Protein AF-A0A920ASH7-F1 (afdb_monomer_lite)

Sequence (150 aa):
MQDNLKSSSYQQLEQKSKYTNMFLRWFLYFVLILFASYFIFPLYVMVVTSLKTMEEIRQGTLLSWPSGLNFESWAVAWGGRGYGAGDTFLRPYFWNSIKMVVPAVFFSTFIGAMTGYVLTKWRFKGDQLGFLVFIIWMFYTFSSNITSNG

Foldseek 3Di:
DVVVVVVVVVVVVVVVCVVVVVVVVVVVVVVVVVVVCVVCVVVVLVVQVQQADPVVVVVPPSPDRHPDGDCVSVVCCCPPDPDDDDRNNVPVVVVVVCVVVVVVVVVCCVVVVVVVCCLPPPDDPCSVVVVVVVVVVVVVVVVVVVVVVD

pLDDT: mean 76.74, std 13.78, range [48.72, 97.0]

Secondary structure (DSSP, 8-state):
-HHHHHHHHHHHHHHHHHHHHHHHHHHHHHHHHHHHHHHHHHHHHHHHHHHS-HHHHHTT-TTSPPSS---HHHHHHHH--TTTS----HHHHHHHHHHHHHHHHHHHHHHHHHHHHHHHH---TTHHHHHHHHHHHHHHHHHHHHHTT-

Structure (mmCIF, N/CA/C/O backbone):
data_AF-A0A920ASH7-F1
#
_entry.id   AF-A0A920ASH7-F1
#
loop_
_atom_site.group_PDB
_atom_site.id
_atom_site.type_symbol
_atom_site.label_atom_id
_atom_site.label_alt_id
_atom_site.label_comp_id
_atom_site.label_asym_id
_atom_site.label_entity_id
_atom_site.label_seq_id
_atom_site.pdbx_PDB_ins_code
_atom_site.Cartn_x
_atom_site.Cartn_y
_atom_site.Cartn_z
_atom_site.occupancy
_atom_site.B_iso_or_equiv
_atom_site.auth_seq_id
_atom_site.auth_comp_id
_atom_site.auth_asym_id
_atom_site.auth_atom_id
_atom_site.pdbx_PDB_model_num
ATOM 1 N N . MET A 1 1 ? -56.146 25.204 -3.983 1.00 60.12 1 MET A N 1
ATOM 2 C CA . MET A 1 1 ? -55.080 26.094 -4.511 1.00 60.12 1 MET A CA 1
ATOM 3 C C . MET A 1 1 ? -53.725 25.894 -3.821 1.00 60.12 1 MET A C 1
ATOM 5 O O . MET A 1 1 ? -52.742 25.794 -4.539 1.00 60.12 1 MET A O 1
ATOM 9 N N . GLN A 1 2 ? -53.639 25.777 -2.485 1.00 66.50 2 GLN A N 1
ATOM 10 C CA . GLN A 1 2 ? -52.352 25.628 -1.770 1.00 66.50 2 GLN A CA 1
ATOM 11 C C . GLN A 1 2 ? -51.586 24.316 -2.050 1.00 66.50 2 GLN A C 1
ATOM 13 O O . GLN A 1 2 ? -50.358 24.338 -2.081 1.00 66.50 2 GLN A O 1
ATOM 18 N N . ASP A 1 3 ? -52.273 23.201 -2.325 1.00 74.38 3 ASP A N 1
ATOM 19 C CA . ASP A 1 3 ? -51.611 21.918 -2.632 1.00 74.38 3 ASP A CA 1
ATOM 20 C C . ASP A 1 3 ? -50.797 21.935 -3.930 1.00 74.38 3 ASP A C 1
ATOM 22 O O . ASP A 1 3 ? -49.734 21.325 -3.990 1.00 74.38 3 ASP A O 1
ATOM 26 N N . ASN A 1 4 ? -51.232 22.693 -4.942 1.00 70.31 4 ASN A N 1
ATOM 27 C CA . ASN A 1 4 ? -50.495 22.833 -6.203 1.00 70.31 4 ASN A CA 1
ATOM 28 C C . ASN A 1 4 ? -49.221 23.680 -6.057 1.00 70.31 4 ASN A C 1
ATOM 30 O O . ASN A 1 4 ? -48.254 23.489 -6.791 1.00 70.31 4 ASN A O 1
ATOM 34 N N . LEU A 1 5 ? -49.203 24.611 -5.097 1.00 78.94 5 LEU A N 1
ATOM 35 C CA . LEU A 1 5 ? -48.005 25.395 -4.792 1.00 78.94 5 LEU A CA 1
ATOM 36 C C . LEU A 1 5 ? -46.979 24.533 -4.062 1.00 78.94 5 LEU A C 1
ATOM 38 O O . LEU A 1 5 ? -45.807 24.527 -4.431 1.00 78.94 5 LEU A O 1
ATOM 42 N N . LYS A 1 6 ? -47.436 23.746 -3.080 1.00 77.06 6 LYS A N 1
ATOM 43 C CA . LYS A 1 6 ? -46.583 22.797 -2.364 1.00 77.06 6 LYS A CA 1
ATOM 44 C C . LYS A 1 6 ? -46.012 21.737 -3.304 1.00 77.06 6 LYS A C 1
ATOM 46 O O . LYS A 1 6 ? -44.800 21.542 -3.305 1.00 77.06 6 LYS A O 1
ATOM 51 N N . SER A 1 7 ? -46.841 21.104 -4.138 1.00 75.38 7 SER A N 1
ATOM 52 C CA . SER A 1 7 ? -46.378 20.086 -5.091 1.00 75.38 7 SER A CA 1
ATOM 53 C C . SER A 1 7 ? -45.341 20.642 -6.074 1.00 75.38 7 SER A C 1
ATOM 55 O O . SER A 1 7 ? -44.309 20.007 -6.283 1.00 75.38 7 SER A O 1
ATOM 57 N N . SER A 1 8 ? -45.539 21.860 -6.589 1.00 78.62 8 SER A N 1
ATOM 58 C CA . SER A 1 8 ? -44.565 22.540 -7.453 1.00 78.62 8 SER A CA 1
ATOM 59 C C . SER A 1 8 ? -43.243 22.840 -6.730 1.00 78.62 8 SER A C 1
ATOM 61 O O . SER A 1 8 ? -42.170 22.570 -7.270 1.00 78.62 8 SER A O 1
ATOM 63 N N . SER A 1 9 ? -43.287 23.309 -5.476 1.00 78.00 9 SER A N 1
ATOM 64 C CA . SER A 1 9 ? -42.077 23.524 -4.668 1.00 78.00 9 SER A CA 1
ATOM 65 C C . SER A 1 9 ? -41.315 22.223 -4.381 1.00 78.00 9 SER A C 1
ATOM 67 O O . SER A 1 9 ? -40.090 22.211 -4.489 1.00 78.00 9 SER A O 1
ATOM 69 N N . TYR A 1 10 ? -42.001 21.116 -4.069 1.00 77.94 10 TYR A N 1
ATOM 70 C CA . TYR A 1 10 ? -41.343 19.819 -3.849 1.00 77.94 10 TYR A CA 1
ATOM 71 C C . TYR A 1 10 ? -40.642 19.304 -5.115 1.00 77.94 10 TYR A C 1
ATOM 73 O O . TYR A 1 10 ? -39.495 18.865 -5.038 1.00 77.94 10 TYR A O 1
ATOM 81 N N . GLN A 1 11 ? -41.278 19.435 -6.283 1.00 78.62 11 GLN A N 1
ATOM 82 C CA . GLN A 1 11 ? -40.684 19.047 -7.569 1.00 78.62 11 GLN A CA 1
ATOM 83 C C . GLN A 1 11 ? -39.424 19.866 -7.898 1.00 78.62 11 GLN A C 1
ATOM 85 O O . GLN A 1 11 ? -38.435 19.323 -8.391 1.00 78.62 11 GLN A O 1
ATOM 90 N N . GLN A 1 12 ? -39.409 21.160 -7.563 1.00 75.06 12 GLN A N 1
ATOM 91 C CA . GLN A 1 12 ? -38.233 22.019 -7.752 1.00 75.06 12 GLN A CA 1
ATOM 92 C C . GLN A 1 12 ? -37.061 21.620 -6.840 1.00 75.06 12 GLN A C 1
ATOM 94 O O . GLN A 1 12 ? -35.907 21.619 -7.278 1.00 75.06 12 GLN A O 1
ATOM 99 N N . LEU A 1 13 ? -37.337 21.243 -5.587 1.00 78.69 13 LEU A N 1
ATOM 100 C CA . LEU A 1 13 ? -36.311 20.765 -4.654 1.00 78.69 13 LEU A CA 1
ATOM 101 C C . LEU A 1 13 ? -35.729 19.415 -5.098 1.00 78.69 13 LEU A C 1
ATOM 103 O O . LEU A 1 13 ? -34.513 19.216 -5.018 1.00 78.69 13 LEU A O 1
ATOM 107 N N . GLU A 1 14 ? -36.568 18.517 -5.618 1.00 76.56 14 GLU A N 1
ATOM 108 C CA . GLU A 1 14 ? -36.143 17.216 -6.139 1.00 76.56 14 GLU A CA 1
ATOM 109 C C . GLU A 1 14 ? -35.287 17.361 -7.407 1.00 76.56 14 GLU A C 1
ATOM 111 O O . GLU A 1 14 ? -34.212 16.761 -7.497 1.00 76.56 14 GLU A O 1
ATOM 116 N N . GLN A 1 15 ? -35.688 18.223 -8.350 1.00 75.62 15 GLN A N 1
ATOM 117 C CA . GLN A 1 15 ? 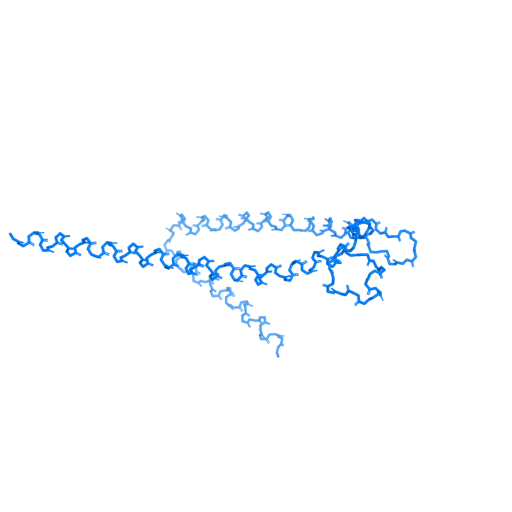-34.892 18.509 -9.547 1.00 75.62 15 GLN A CA 1
ATOM 118 C C . GLN A 1 15 ? -33.542 19.144 -9.194 1.00 75.62 15 GLN A C 1
ATOM 120 O O . GLN A 1 15 ? -32.504 18.656 -9.650 1.00 75.62 15 GLN A O 1
ATOM 125 N N . LYS A 1 16 ? -33.520 20.175 -8.335 1.00 69.56 16 LYS A N 1
ATOM 126 C CA . LYS A 1 16 ? -32.270 20.823 -7.901 1.00 69.56 16 LYS A CA 1
ATOM 127 C C . LYS A 1 16 ? -31.341 19.828 -7.197 1.00 69.56 16 LYS A C 1
ATOM 129 O O . LYS A 1 16 ? -30.157 19.779 -7.517 1.00 69.56 16 LYS A O 1
ATOM 134 N N . SER A 1 17 ? -31.881 18.985 -6.313 1.00 73.00 17 SER A N 1
ATOM 135 C CA . SER A 1 17 ? -31.137 17.899 -5.662 1.00 73.00 17 SER A CA 1
ATOM 136 C C . SER A 1 17 ? -30.554 16.925 -6.688 1.00 73.00 17 SER A C 1
ATOM 138 O O . SER A 1 17 ? -29.370 16.603 -6.626 1.00 73.00 17 SER A O 1
ATOM 140 N N . LYS A 1 18 ? -31.333 16.503 -7.691 1.00 72.81 18 LYS A N 1
ATOM 141 C CA . LYS A 1 18 ? -30.880 15.561 -8.724 1.00 72.81 18 LYS A CA 1
ATOM 142 C C . LYS A 1 18 ? -29.726 16.120 -9.565 1.00 72.81 18 LYS A C 1
ATOM 144 O O . LYS A 1 18 ? -28.734 15.415 -9.751 1.00 72.81 18 LYS A O 1
ATOM 149 N N . TYR A 1 19 ? -29.810 17.375 -10.016 1.00 70.44 19 TYR A N 1
ATOM 150 C CA . TYR A 1 19 ? -28.736 18.021 -10.786 1.00 70.44 19 TYR A CA 1
ATOM 151 C C . TYR A 1 19 ? -27.497 18.318 -9.937 1.00 70.44 19 TYR A C 1
ATOM 153 O O . TYR A 1 19 ? -26.382 18.042 -10.379 1.00 70.44 19 TYR A O 1
ATOM 161 N N . THR A 1 20 ? -27.670 18.805 -8.704 1.00 77.00 20 THR A N 1
ATOM 162 C CA . THR A 1 20 ? -26.563 18.999 -7.758 1.00 77.00 20 THR A CA 1
ATOM 163 C C . THR A 1 20 ? -25.868 17.667 -7.469 1.00 77.00 20 THR A C 1
ATOM 165 O O . THR A 1 20 ? -24.658 17.570 -7.629 1.00 77.00 20 THR A O 1
ATOM 168 N N . ASN A 1 21 ? -26.609 16.600 -7.166 1.00 79.12 21 ASN A N 1
ATOM 169 C CA . ASN A 1 21 ? -26.037 15.276 -6.910 1.00 79.12 21 ASN A CA 1
ATOM 170 C C . ASN A 1 21 ? -25.350 14.675 -8.141 1.00 79.12 21 ASN A C 1
ATOM 172 O O . ASN A 1 21 ? -24.329 14.005 -8.001 1.00 79.12 21 ASN A O 1
ATOM 176 N N . MET A 1 22 ? -25.876 14.911 -9.345 1.00 83.69 22 MET A N 1
ATOM 177 C CA . MET A 1 22 ? -25.226 14.475 -10.579 1.00 83.69 22 MET A CA 1
ATOM 178 C C . MET A 1 22 ? -23.906 15.224 -10.786 1.00 83.69 22 MET A C 1
ATOM 180 O O . MET A 1 22 ? -22.873 14.580 -10.947 1.00 83.69 22 MET A O 1
ATOM 184 N N . PHE A 1 23 ? -23.905 16.555 -10.693 1.00 88.06 23 PHE A N 1
ATOM 185 C CA . PHE A 1 23 ? -22.690 17.363 -10.822 1.00 88.06 23 PHE A CA 1
ATOM 186 C C . PHE A 1 23 ? -21.641 17.017 -9.756 1.00 88.06 23 PHE A C 1
ATOM 188 O O . PHE A 1 23 ? -20.475 16.825 -10.091 1.00 88.06 23 PHE A O 1
ATOM 195 N N . LEU A 1 24 ? -22.049 16.846 -8.492 1.00 89.19 24 LEU A N 1
ATOM 196 C CA . LEU A 1 24 ? -21.150 16.432 -7.412 1.00 89.19 24 LEU A CA 1
ATOM 197 C C . LEU A 1 24 ? -20.537 15.053 -7.674 1.00 89.19 24 LEU A C 1
ATOM 199 O O . LEU A 1 24 ? -19.355 14.868 -7.408 1.00 89.19 24 LEU A O 1
ATOM 203 N N . ARG A 1 25 ? -21.301 14.094 -8.213 1.00 90.38 25 ARG A N 1
ATOM 204 C CA . ARG A 1 25 ? -20.767 12.772 -8.582 1.00 90.38 25 ARG A CA 1
ATOM 205 C C . ARG A 1 25 ? -19.737 12.874 -9.701 1.00 90.38 25 ARG A C 1
ATOM 207 O O . ARG A 1 25 ? -18.672 12.282 -9.583 1.00 90.38 25 ARG A O 1
ATOM 214 N N . TRP A 1 26 ? -20.021 13.646 -10.749 1.00 93.94 26 TRP A N 1
ATOM 215 C CA . TRP A 1 26 ? -19.072 13.882 -11.842 1.00 93.94 26 TRP A CA 1
ATOM 216 C C . TRP A 1 26 ? -17.797 14.575 -11.359 1.00 93.94 26 TRP A C 1
ATOM 218 O O . TRP A 1 26 ? -16.700 14.132 -11.694 1.00 93.94 26 TRP A O 1
ATOM 228 N N . PHE A 1 27 ? -17.928 15.605 -10.522 1.00 94.25 27 PHE A N 1
ATOM 229 C CA . PHE A 1 27 ? -16.792 16.275 -9.896 1.00 94.25 27 PHE A CA 1
ATOM 230 C C . PHE A 1 27 ? -15.985 15.317 -9.008 1.00 94.25 27 PHE A C 1
ATOM 232 O O . PHE A 1 27 ? -14.763 15.267 -9.111 1.00 94.25 27 PHE A O 1
ATOM 239 N N . LEU A 1 28 ? -16.656 14.499 -8.193 1.00 93.12 28 LEU A N 1
ATOM 240 C CA . LEU A 1 28 ? -16.009 13.497 -7.347 1.00 93.12 28 LEU A CA 1
ATOM 241 C C . LEU A 1 28 ? -15.251 12.460 -8.180 1.00 93.12 28 LEU A C 1
ATOM 243 O O . LEU A 1 28 ? -14.111 12.148 -7.849 1.00 93.12 28 LEU A O 1
ATOM 247 N N . TYR A 1 29 ? -15.834 11.959 -9.272 1.00 94.19 29 TYR A N 1
ATOM 248 C CA . TYR A 1 29 ? -15.140 11.037 -10.173 1.00 94.19 29 TYR A CA 1
ATOM 249 C C . TYR A 1 29 ? -13.955 11.694 -10.872 1.00 94.19 29 TYR A C 1
ATOM 251 O O . TYR A 1 29 ? -12.904 11.071 -10.982 1.00 94.19 29 TYR A O 1
ATOM 259 N N . PHE A 1 30 ? -14.086 12.950 -11.294 1.00 95.81 30 PHE A N 1
ATOM 260 C CA . PHE A 1 30 ? -12.983 13.696 -11.891 1.00 95.81 30 PHE A CA 1
ATOM 261 C C . PHE A 1 30 ? -11.808 13.842 -10.916 1.00 95.81 30 PHE A C 1
ATOM 263 O O . PHE A 1 30 ? -10.677 13.496 -11.255 1.00 95.81 30 PHE A O 1
ATOM 270 N N . VAL A 1 31 ? -12.081 14.275 -9.681 1.00 95.62 31 VAL A N 1
ATOM 271 C CA . VAL A 1 31 ? -11.067 14.377 -8.622 1.00 95.62 31 VAL A CA 1
ATOM 272 C C . VAL A 1 31 ? -10.465 13.002 -8.322 1.00 95.62 31 VAL A C 1
ATOM 274 O O . VAL A 1 31 ? -9.246 12.871 -8.257 1.00 95.62 31 VAL A O 1
ATOM 277 N N . LEU A 1 32 ? -11.289 11.957 -8.210 1.00 94.62 32 LEU A N 1
ATOM 278 C CA . LEU A 1 32 ? -10.822 10.596 -7.953 1.00 94.62 32 LEU A CA 1
ATOM 279 C C . LEU A 1 32 ? -9.895 10.081 -9.064 1.00 94.62 32 LEU A C 1
ATOM 281 O O . LEU A 1 32 ? -8.861 9.499 -8.754 1.00 94.62 32 LEU A O 1
ATOM 285 N N . ILE A 1 33 ? -10.225 10.318 -10.336 1.00 95.00 33 ILE A N 1
ATOM 286 C CA . ILE A 1 33 ? -9.390 9.939 -11.488 1.00 95.00 33 ILE A CA 1
ATOM 287 C C . ILE A 1 33 ? -8.077 10.728 -11.492 1.00 95.00 33 ILE A C 1
ATOM 289 O O . ILE A 1 33 ? -7.020 10.161 -11.773 1.00 95.00 33 ILE A O 1
ATOM 293 N N . LEU A 1 34 ? -8.112 12.013 -11.138 1.00 95.69 34 LEU A N 1
ATOM 294 C CA . LEU A 1 34 ? -6.911 12.839 -11.031 1.00 95.69 34 LEU A CA 1
ATOM 295 C C . LEU A 1 34 ? -5.970 12.282 -9.956 1.00 95.69 34 LEU A C 1
ATOM 297 O O . LEU A 1 34 ? -4.809 12.000 -10.247 1.00 95.69 34 LEU A O 1
ATOM 301 N N . PHE A 1 35 ? -6.473 12.026 -8.747 1.00 94.44 35 PHE A N 1
ATOM 302 C CA . PHE A 1 35 ? -5.666 11.422 -7.684 1.00 94.44 35 PHE A CA 1
ATOM 303 C C . PHE A 1 35 ? -5.196 10.011 -8.051 1.00 94.44 35 PHE A C 1
ATOM 305 O O . PHE A 1 35 ? -4.022 9.697 -7.878 1.00 94.44 35 PHE A O 1
ATOM 312 N N . ALA A 1 36 ? -6.074 9.171 -8.603 1.00 93.88 36 ALA A N 1
ATOM 313 C CA . ALA A 1 36 ? -5.712 7.826 -9.035 1.00 93.88 36 ALA A CA 1
ATOM 314 C C . ALA A 1 36 ? -4.594 7.850 -10.085 1.00 93.88 36 ALA A C 1
ATOM 316 O O . ALA A 1 36 ? -3.632 7.099 -9.960 1.00 93.88 36 ALA A O 1
ATOM 317 N N . SER A 1 37 ? -4.669 8.740 -11.079 1.00 92.38 37 SER A N 1
ATOM 318 C CA . SER A 1 37 ? -3.614 8.868 -12.091 1.00 92.38 37 SER A CA 1
ATOM 319 C C . SER A 1 37 ? -2.295 9.357 -11.487 1.00 92.38 37 SER A C 1
ATOM 321 O O . SER A 1 37 ? -1.249 8.797 -11.812 1.00 92.38 37 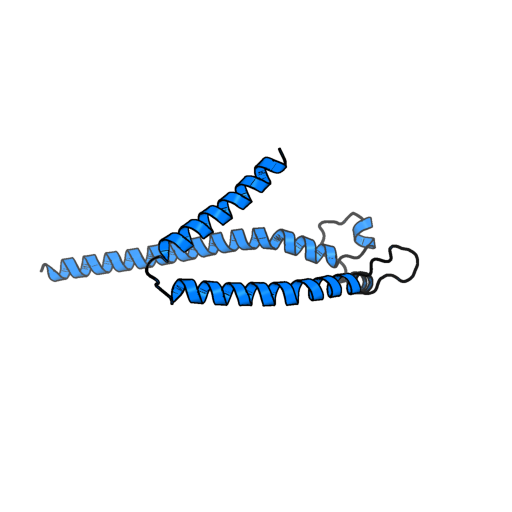SER A O 1
ATOM 323 N N . TYR A 1 38 ? -2.333 10.300 -10.540 1.00 93.44 38 TYR A N 1
ATOM 324 C CA . TYR A 1 38 ? -1.151 10.739 -9.792 1.00 93.44 38 TYR A CA 1
ATOM 325 C C . TYR A 1 38 ? -0.487 9.594 -9.008 1.00 93.44 38 TYR A C 1
ATOM 327 O O . TYR A 1 38 ? 0.733 9.450 -9.051 1.00 93.44 38 TYR A O 1
ATOM 335 N N . PHE A 1 39 ? -1.269 8.736 -8.342 1.00 90.38 39 PHE A N 1
ATOM 336 C CA . PHE A 1 39 ? -0.741 7.567 -7.624 1.00 90.38 39 PHE A CA 1
ATOM 337 C C . PHE A 1 39 ? -0.258 6.444 -8.557 1.00 90.38 39 PHE A C 1
ATOM 339 O O . PHE A 1 39 ? 0.707 5.754 -8.231 1.00 90.38 39 PHE A O 1
ATOM 346 N N . ILE A 1 40 ? -0.896 6.257 -9.718 1.00 91.88 40 ILE A N 1
ATOM 347 C CA . ILE A 1 40 ? -0.502 5.242 -10.710 1.00 91.88 40 ILE A CA 1
ATOM 348 C C . ILE A 1 40 ? 0.764 5.661 -11.463 1.00 91.88 40 ILE A C 1
ATOM 350 O O . ILE A 1 40 ? 1.550 4.798 -11.844 1.00 91.88 40 ILE A O 1
ATOM 354 N N . PHE A 1 41 ? 0.999 6.959 -11.661 1.00 86.94 41 PHE A N 1
ATOM 355 C CA . PHE A 1 41 ? 2.151 7.466 -12.409 1.00 86.94 41 PHE A CA 1
ATOM 356 C C . PHE A 1 41 ? 3.515 6.913 -11.938 1.00 86.94 41 PHE A C 1
ATOM 358 O O . PHE A 1 41 ? 4.233 6.354 -12.770 1.00 86.94 41 PHE A O 1
ATOM 365 N N . PRO A 1 42 ? 3.900 6.974 -10.644 1.00 86.81 42 PRO A N 1
ATOM 366 C CA . PRO A 1 42 ? 5.167 6.397 -10.192 1.00 86.81 42 PRO A CA 1
ATOM 367 C C . PRO A 1 42 ? 5.208 4.871 -10.347 1.00 86.81 42 PRO A C 1
ATOM 369 O O . PRO A 1 42 ? 6.256 4.324 -10.684 1.00 86.81 42 PRO A O 1
ATOM 372 N N . LEU A 1 43 ? 4.075 4.182 -10.167 1.00 85.56 43 LEU A N 1
ATOM 373 C CA . LEU A 1 43 ? 3.978 2.736 -10.382 1.00 85.56 43 LEU A CA 1
ATOM 374 C C . LEU A 1 43 ? 4.223 2.392 -11.855 1.00 85.56 43 LEU A C 1
ATOM 376 O O . LEU A 1 43 ? 4.996 1.486 -12.153 1.00 85.56 43 LEU A O 1
ATOM 380 N N . TYR A 1 44 ? 3.628 3.152 -12.775 1.00 81.50 44 TYR A N 1
ATOM 381 C CA . TYR A 1 44 ? 3.856 3.014 -14.210 1.00 81.50 44 TYR A CA 1
ATOM 382 C C . TYR A 1 44 ? 5.336 3.203 -14.564 1.00 81.50 44 TYR A C 1
ATOM 384 O O . TYR A 1 44 ? 5.909 2.358 -15.250 1.00 81.50 44 TYR A O 1
ATOM 392 N N . VAL A 1 45 ? 5.981 4.252 -14.040 1.00 79.94 45 VAL A N 1
ATOM 393 C CA . VAL A 1 45 ? 7.418 4.491 -14.252 1.00 79.94 45 VAL A CA 1
ATOM 394 C C . VAL A 1 45 ? 8.251 3.317 -13.726 1.00 79.94 45 VAL A C 1
ATOM 396 O O . VAL A 1 45 ? 9.127 2.827 -14.440 1.00 79.94 45 VAL A O 1
ATOM 399 N N . MET A 1 46 ? 7.958 2.805 -12.527 1.00 81.75 46 MET A N 1
ATOM 400 C CA . MET A 1 46 ? 8.657 1.642 -11.962 1.00 81.75 46 MET A CA 1
ATOM 401 C C . MET A 1 46 ? 8.476 0.375 -12.805 1.00 81.75 46 MET A C 1
ATOM 403 O O . MET A 1 46 ? 9.443 -0.340 -13.056 1.00 81.75 46 MET A O 1
ATOM 407 N N . VAL A 1 47 ? 7.266 0.099 -13.293 1.00 78.31 47 VAL A N 1
ATOM 408 C CA . VAL A 1 47 ? 7.006 -1.080 -14.133 1.00 78.31 47 VAL A CA 1
ATOM 409 C C . VAL A 1 47 ? 7.740 -0.969 -15.467 1.00 78.31 47 VAL A C 1
ATOM 411 O O . VAL A 1 47 ? 8.447 -1.901 -15.850 1.00 78.31 47 VAL A O 1
ATOM 414 N N . VAL A 1 48 ? 7.643 0.173 -16.151 1.00 72.25 48 VAL A N 1
ATOM 415 C CA . VAL A 1 48 ? 8.319 0.386 -17.439 1.00 72.25 48 VAL A CA 1
ATOM 416 C C . VAL A 1 48 ? 9.835 0.284 -17.286 1.00 72.25 48 VAL A C 1
ATOM 418 O O . VAL A 1 48 ? 10.487 -0.386 -18.082 1.00 72.25 48 VAL A O 1
ATOM 421 N N . THR A 1 49 ? 10.399 0.887 -16.238 1.00 69.00 49 THR A N 1
ATOM 422 C CA . THR A 1 49 ? 11.838 0.792 -15.945 1.00 69.00 49 THR A CA 1
ATOM 423 C C . THR A 1 49 ? 12.275 -0.619 -15.557 1.00 69.00 49 THR A C 1
ATOM 425 O O . THR A 1 49 ? 13.358 -1.031 -15.961 1.00 69.00 49 THR A O 1
ATOM 428 N N . SER A 1 50 ? 11.432 -1.398 -14.868 1.00 68.81 50 SER A N 1
ATOM 429 C CA . SER A 1 50 ? 11.729 -2.801 -14.531 1.00 68.81 50 SER A CA 1
ATOM 430 C C . SER A 1 50 ? 11.772 -3.744 -15.742 1.00 68.81 50 SER A C 1
ATOM 432 O O . SER A 1 50 ? 12.376 -4.812 -15.666 1.00 68.81 50 SER A O 1
ATOM 434 N N . LEU A 1 51 ? 11.130 -3.363 -16.853 1.00 67.19 51 LEU A N 1
ATOM 435 C CA . LEU A 1 51 ? 11.051 -4.152 -18.089 1.00 67.19 51 LEU A CA 1
ATOM 436 C C . LEU A 1 51 ? 12.080 -3.724 -19.152 1.00 67.19 51 LEU A C 1
ATOM 438 O O . LEU A 1 51 ? 12.204 -4.398 -20.177 1.00 67.19 51 LEU A O 1
ATOM 442 N N . LYS A 1 52 ? 12.810 -2.621 -18.925 1.00 61.78 52 LYS A N 1
ATOM 443 C CA . LYS A 1 52 ? 13.879 -2.137 -19.814 1.00 61.78 52 LYS A CA 1
ATOM 444 C C . LYS A 1 52 ? 15.136 -3.008 -19.701 1.00 61.78 52 LYS A C 1
ATOM 446 O O . LYS A 1 52 ? 15.456 -3.555 -18.646 1.00 61.78 52 LYS A O 1
ATOM 451 N N . THR A 1 53 ? 15.875 -3.123 -20.802 1.00 60.81 53 THR A N 1
ATOM 452 C CA . THR A 1 53 ? 17.161 -3.835 -20.845 1.00 60.81 53 THR A CA 1
ATOM 453 C C . THR A 1 53 ? 18.269 -3.008 -20.180 1.00 60.81 53 THR A C 1
ATOM 455 O O . THR A 1 53 ? 18.251 -1.777 -20.202 1.00 60.81 53 THR A O 1
ATOM 458 N N . MET A 1 54 ? 19.288 -3.674 -19.622 1.00 56.22 54 MET A N 1
ATOM 459 C CA . MET A 1 54 ? 20.463 -3.004 -19.027 1.00 56.22 54 MET A CA 1
ATOM 460 C C . MET A 1 54 ? 21.247 -2.146 -20.039 1.00 56.22 54 MET A C 1
ATOM 462 O O . MET A 1 54 ? 21.963 -1.220 -19.658 1.00 56.22 54 MET A O 1
ATOM 466 N N . GLU A 1 55 ? 21.095 -2.437 -21.330 1.00 54.72 55 GLU A N 1
ATOM 467 C CA . GLU A 1 55 ? 21.747 -1.731 -22.432 1.00 54.72 55 GLU A CA 1
ATOM 468 C C . GLU A 1 55 ? 21.045 -0.400 -22.765 1.00 54.72 55 GLU A C 1
ATOM 470 O O . GLU A 1 55 ? 21.728 0.602 -22.969 1.00 54.72 55 GLU A O 1
ATOM 475 N N . GLU A 1 56 ? 19.708 -0.326 -22.668 1.00 53.75 56 GLU A N 1
ATOM 476 C CA . GLU A 1 56 ? 18.948 0.934 -22.795 1.00 53.75 56 GLU A CA 1
ATOM 477 C C . GLU A 1 56 ? 19.212 1.906 -21.631 1.00 53.75 56 GLU A C 1
ATOM 479 O O . GLU A 1 56 ? 19.253 3.124 -21.829 1.00 53.75 56 GLU A O 1
ATOM 484 N N . ILE A 1 57 ? 19.432 1.381 -20.417 1.00 53.91 57 ILE A N 1
ATOM 485 C CA . ILE A 1 57 ? 19.754 2.192 -19.228 1.00 53.91 57 ILE A CA 1
ATOM 486 C C . ILE A 1 57 ? 21.113 2.891 -19.404 1.00 53.91 57 ILE A C 1
ATOM 488 O O . ILE A 1 57 ? 21.250 4.068 -19.071 1.00 53.91 57 ILE A O 1
ATOM 492 N N . ARG A 1 58 ? 22.111 2.205 -19.985 1.00 55.38 58 ARG A N 1
ATOM 493 C CA . ARG A 1 58 ? 23.438 2.784 -20.281 1.00 55.38 58 ARG A CA 1
ATOM 494 C C . ARG A 1 58 ? 23.427 3.797 -21.427 1.00 55.38 58 ARG A C 1
ATOM 496 O O . ARG A 1 58 ? 24.328 4.628 -21.486 1.00 55.38 58 ARG A O 1
ATOM 503 N N . GLN A 1 59 ? 22.438 3.740 -22.316 1.00 56.25 59 GLN A N 1
ATOM 504 C CA . GLN A 1 59 ? 22.319 4.623 -23.483 1.00 56.25 59 GLN A CA 1
ATOM 505 C C . GLN A 1 59 ? 21.540 5.923 -23.195 1.00 56.25 59 GLN A C 1
ATOM 507 O O . GLN A 1 59 ? 21.257 6.689 -24.111 1.00 56.25 59 GLN A O 1
ATOM 512 N N . GLY A 1 60 ? 21.195 6.207 -21.932 1.00 53.72 60 GLY A N 1
ATOM 513 C CA . GLY A 1 60 ? 20.656 7.510 -21.516 1.00 53.72 60 GLY A CA 1
ATOM 514 C C . GLY A 1 60 ? 19.207 7.787 -21.935 1.00 53.72 60 GLY A C 1
ATOM 515 O O . GLY A 1 60 ? 18.730 8.910 -21.776 1.00 53.72 60 GLY A O 1
ATOM 516 N N . THR A 1 61 ? 18.470 6.784 -22.424 1.00 56.59 61 THR A N 1
ATOM 517 C CA . THR A 1 61 ? 17.082 6.964 -22.885 1.00 56.59 61 THR A CA 1
ATOM 518 C C . THR A 1 61 ? 16.078 6.602 -21.779 1.00 56.59 61 THR A C 1
ATOM 520 O O . THR A 1 61 ? 15.322 5.630 -21.857 1.00 56.59 61 THR A O 1
ATOM 523 N N . LEU A 1 62 ? 16.101 7.394 -20.701 1.00 52.09 62 LEU A N 1
ATOM 524 C CA . LEU A 1 62 ? 15.337 7.155 -19.465 1.00 52.09 62 LEU A CA 1
ATOM 525 C C . LEU A 1 62 ? 13.820 7.401 -19.607 1.00 52.09 62 LEU A C 1
ATOM 527 O O . LEU A 1 62 ? 13.039 6.820 -18.860 1.00 52.09 62 LEU A O 1
ATOM 531 N N . LEU A 1 63 ? 13.400 8.234 -20.568 1.00 53.84 63 LEU A N 1
ATOM 532 C CA . LEU A 1 63 ? 12.008 8.684 -20.749 1.00 53.84 63 LEU A CA 1
ATOM 533 C C . LEU A 1 63 ? 11.292 8.084 -21.975 1.00 53.84 63 LEU A C 1
ATOM 535 O O . LEU A 1 63 ? 10.124 8.393 -22.200 1.00 53.84 63 LEU A O 1
ATOM 539 N N . SER A 1 64 ? 11.955 7.247 -22.782 1.00 58.75 64 SER A N 1
ATOM 540 C CA . SER A 1 64 ? 11.322 6.640 -23.961 1.00 58.75 64 SER A CA 1
ATOM 541 C C . SER A 1 64 ? 10.549 5.367 -23.624 1.00 58.75 64 SER A C 1
ATOM 543 O O . SER A 1 64 ? 10.905 4.611 -22.712 1.00 58.75 64 SER A O 1
ATOM 545 N N . TRP A 1 65 ? 9.521 5.099 -24.430 1.00 53.78 65 TRP A N 1
ATOM 546 C CA . TRP A 1 65 ? 8.844 3.807 -24.481 1.00 53.78 65 TRP A CA 1
ATOM 547 C C . TRP A 1 65 ? 9.870 2.673 -24.706 1.00 53.78 65 TRP A C 1
ATOM 549 O O . TRP A 1 65 ? 10.773 2.852 -25.528 1.00 53.78 65 TRP A O 1
ATOM 559 N N . PRO A 1 66 ? 9.791 1.545 -23.972 1.00 54.25 66 PRO A N 1
ATOM 560 C CA . PRO A 1 66 ? 10.761 0.453 -24.081 1.00 54.25 66 PRO A CA 1
ATOM 561 C C . PRO A 1 66 ? 10.742 -0.134 -25.498 1.00 54.25 66 PRO A C 1
ATOM 563 O O . PRO A 1 66 ? 9.668 -0.435 -26.024 1.00 54.25 66 PRO A O 1
ATOM 566 N N . SER A 1 67 ? 11.913 -0.292 -26.123 1.00 57.06 67 SER A N 1
ATOM 567 C CA . SER A 1 67 ? 12.000 -0.810 -27.498 1.00 57.06 67 SER A CA 1
ATOM 568 C C . SER A 1 67 ? 11.868 -2.338 -27.569 1.00 57.06 67 SER A C 1
ATOM 570 O O . SER A 1 67 ? 11.537 -2.883 -28.621 1.00 57.06 67 SER A O 1
ATOM 572 N N . GLY A 1 68 ? 12.020 -3.029 -26.432 1.00 60.38 68 GLY A N 1
ATOM 573 C CA . GLY A 1 68 ? 11.757 -4.459 -26.284 1.00 60.38 68 GLY A CA 1
ATOM 574 C C . GLY A 1 68 ? 11.340 -4.826 -24.858 1.00 60.38 68 GLY A C 1
ATOM 575 O O . GLY A 1 68 ? 11.863 -4.285 -23.887 1.00 60.38 68 GLY A O 1
ATOM 576 N N . LEU A 1 69 ? 10.388 -5.754 -24.725 1.00 61.66 69 LEU A N 1
ATOM 577 C CA . LEU A 1 69 ? 9.991 -6.324 -23.435 1.00 61.66 69 LEU A CA 1
ATOM 578 C C . LEU A 1 69 ? 11.031 -7.369 -23.010 1.00 61.66 69 LEU A C 1
ATOM 580 O O . LEU A 1 69 ? 11.087 -8.451 -23.596 1.00 61.66 69 LEU A O 1
ATOM 584 N N . ASN A 1 70 ? 11.858 -7.063 -22.006 1.00 66.31 70 ASN A N 1
ATOM 585 C CA . ASN A 1 70 ? 12.862 -8.000 -21.503 1.00 66.31 70 ASN A CA 1
ATOM 586 C C . ASN A 1 70 ? 12.400 -8.660 -20.191 1.00 66.31 70 ASN A C 1
ATOM 588 O O . ASN A 1 70 ? 12.381 -8.047 -19.125 1.00 66.31 70 ASN A O 1
ATOM 592 N N . PHE A 1 71 ? 12.054 -9.945 -20.274 1.00 70.94 71 PHE A N 1
ATOM 593 C CA . PHE A 1 71 ? 11.725 -10.788 -19.115 1.00 70.94 71 PHE A CA 1
ATOM 594 C C . PHE A 1 71 ? 12.953 -11.499 -18.522 1.00 70.94 71 PHE A C 1
ATOM 596 O O . PHE A 1 71 ? 12.864 -12.142 -17.476 1.00 70.94 71 PHE A O 1
ATOM 603 N N . GLU A 1 72 ? 14.113 -11.375 -19.165 1.00 68.75 72 GLU A N 1
ATOM 604 C CA . GLU A 1 72 ? 15.375 -11.958 -18.712 1.00 68.75 72 GLU A CA 1
ATOM 6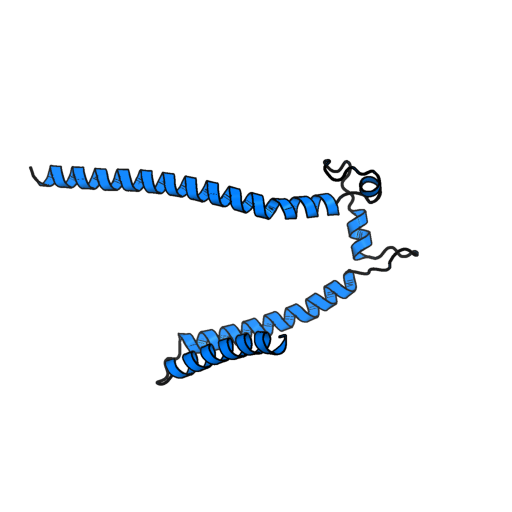05 C C . GLU A 1 72 ? 15.851 -11.296 -17.413 1.00 68.75 72 GLU A C 1
ATOM 607 O O . GLU A 1 72 ? 16.272 -11.995 -16.495 1.00 68.75 72 GLU A O 1
ATOM 612 N N . SER A 1 73 ? 15.672 -9.978 -17.266 1.00 70.50 73 SER A N 1
ATOM 613 C CA . SER A 1 73 ? 15.927 -9.253 -16.012 1.00 70.50 73 SER A CA 1
ATOM 614 C C . SER A 1 73 ? 15.153 -9.840 -14.823 1.00 70.50 73 SER A C 1
ATOM 616 O O . SER A 1 73 ? 15.701 -9.952 -13.727 1.00 70.50 73 SER A O 1
ATOM 618 N N . TRP A 1 74 ? 13.908 -10.282 -15.037 1.00 70.38 74 TRP A N 1
ATOM 619 C CA . TRP A 1 74 ? 13.083 -10.927 -14.007 1.00 70.38 74 TRP A CA 1
ATOM 620 C C . TRP A 1 74 ? 13.570 -12.340 -13.677 1.00 70.38 74 TRP A C 1
ATOM 622 O O . TRP A 1 74 ? 13.653 -12.707 -12.503 1.00 70.38 74 TRP A O 1
ATOM 632 N N . ALA A 1 75 ? 13.936 -13.124 -14.695 1.00 71.62 75 ALA A N 1
ATOM 633 C CA . ALA A 1 75 ? 14.494 -14.461 -14.507 1.00 71.62 75 ALA A CA 1
ATOM 634 C C . ALA A 1 75 ? 15.844 -14.417 -13.767 1.00 71.62 75 ALA A C 1
ATOM 636 O O . ALA A 1 75 ? 16.071 -15.205 -12.848 1.00 71.62 75 ALA A O 1
ATOM 637 N N . VAL A 1 76 ? 16.701 -13.451 -14.109 1.00 71.31 76 VAL A N 1
ATOM 638 C CA . VAL A 1 76 ? 17.986 -13.204 -13.443 1.00 71.31 76 VAL A CA 1
ATOM 639 C C . VAL A 1 76 ? 17.782 -12.719 -12.008 1.00 71.31 76 VAL A C 1
ATOM 641 O O . VAL A 1 76 ? 18.448 -13.225 -11.110 1.00 71.31 76 VAL A O 1
ATOM 644 N N . ALA A 1 77 ? 16.842 -11.804 -11.755 1.00 70.62 77 ALA A N 1
ATOM 645 C CA . ALA A 1 77 ? 16.530 -11.356 -10.395 1.00 70.62 77 ALA A CA 1
ATOM 646 C C . ALA A 1 77 ? 16.017 -12.508 -9.510 1.00 70.62 77 ALA A C 1
ATOM 648 O O . ALA A 1 77 ? 16.354 -12.604 -8.331 1.00 70.62 77 ALA A O 1
ATOM 649 N N . TRP A 1 78 ? 15.217 -13.418 -10.069 1.00 71.75 78 TRP A N 1
ATOM 650 C CA . TRP A 1 78 ? 14.680 -14.551 -9.317 1.00 71.75 78 TRP A CA 1
ATOM 651 C C . TRP A 1 78 ? 15.710 -15.667 -9.078 1.00 71.75 78 TRP A C 1
ATOM 653 O O . TRP A 1 78 ? 15.766 -16.229 -7.980 1.00 71.75 78 TRP A O 1
ATOM 663 N N . GLY A 1 79 ? 16.496 -16.010 -10.103 1.00 68.06 79 GLY A N 1
ATOM 664 C CA . GLY A 1 79 ? 17.411 -17.157 -10.108 1.00 68.06 79 GLY A CA 1
ATOM 665 C C . GLY A 1 79 ? 18.870 -16.850 -9.764 1.00 68.06 79 GLY A C 1
ATOM 666 O O . GLY A 1 79 ? 19.610 -17.782 -9.458 1.00 68.06 79 GLY A O 1
ATOM 667 N N . GLY A 1 80 ? 19.274 -15.578 -9.776 1.00 65.88 80 GLY A N 1
ATOM 668 C CA . GLY A 1 80 ? 20.677 -15.167 -9.743 1.00 65.88 80 GLY A CA 1
ATOM 669 C C . GLY A 1 80 ? 21.372 -15.392 -11.093 1.00 65.88 80 GLY A C 1
ATOM 670 O O . GLY A 1 80 ? 21.022 -16.296 -11.856 1.00 65.88 80 GLY A O 1
ATOM 671 N N . ARG A 1 81 ? 22.374 -14.566 -11.415 1.00 59.25 81 ARG A N 1
ATOM 672 C CA . ARG A 1 81 ? 23.237 -14.785 -12.584 1.00 59.25 81 ARG A CA 1
ATOM 673 C C . ARG A 1 81 ? 24.435 -15.602 -12.103 1.00 59.25 81 ARG A C 1
ATOM 675 O O . ARG A 1 81 ? 25.345 -15.036 -11.520 1.00 59.25 81 ARG A O 1
ATOM 682 N N . GLY A 1 82 ? 24.423 -16.918 -12.325 1.00 56.69 82 GLY A N 1
ATOM 683 C CA . GLY A 1 82 ? 25.401 -17.881 -11.781 1.00 56.69 82 GLY A CA 1
ATOM 684 C C . GLY A 1 82 ? 26.875 -17.716 -12.197 1.00 56.69 82 GLY A C 1
ATOM 685 O O . GLY A 1 82 ? 27.627 -18.678 -12.107 1.00 56.69 82 GLY A O 1
ATOM 686 N N . TYR A 1 83 ? 27.299 -16.536 -12.658 1.00 49.50 83 TYR A N 1
ATOM 687 C CA . TYR A 1 83 ? 28.684 -16.195 -12.965 1.00 49.50 83 TYR A CA 1
ATOM 688 C C . TYR A 1 83 ? 28.979 -14.730 -12.592 1.00 49.50 83 TYR A C 1
ATOM 690 O O . TYR A 1 83 ? 28.676 -13.804 -13.343 1.00 49.50 83 TYR A O 1
ATOM 698 N N . GLY A 1 84 ? 29.608 -14.527 -11.430 1.00 54.31 84 GLY A N 1
ATOM 699 C CA . GLY A 1 84 ? 30.568 -13.441 -11.173 1.00 54.31 84 GLY A CA 1
ATOM 700 C C . GLY A 1 84 ? 30.067 -11.994 -11.071 1.00 54.31 84 GLY A C 1
ATOM 701 O O . GLY A 1 84 ? 30.887 -11.111 -10.834 1.00 54.31 84 GLY A O 1
ATOM 702 N N . ALA A 1 85 ? 28.771 -11.711 -11.210 1.00 48.72 85 ALA A N 1
ATOM 703 C CA . ALA A 1 85 ? 28.235 -10.352 -11.093 1.00 48.72 85 ALA A CA 1
ATOM 704 C C . ALA A 1 85 ? 26.974 -10.324 -10.218 1.00 48.72 85 ALA A C 1
ATOM 706 O O . ALA A 1 85 ? 25.860 -10.274 -10.731 1.00 48.72 85 ALA A O 1
ATOM 707 N N . GLY A 1 86 ? 27.180 -10.336 -8.898 1.00 51.59 86 GLY A N 1
ATOM 708 C CA . GLY A 1 86 ? 26.142 -10.107 -7.891 1.00 51.59 86 GLY A CA 1
ATOM 709 C C . GLY A 1 86 ? 25.159 -11.268 -7.752 1.00 51.59 86 GLY A C 1
ATOM 710 O O . GLY A 1 86 ? 24.097 -11.271 -8.365 1.00 51.59 86 GLY A O 1
ATOM 711 N N . ASP A 1 87 ? 25.491 -12.227 -6.891 1.00 54.06 87 ASP A N 1
ATOM 712 C CA . ASP A 1 87 ? 24.631 -13.358 -6.535 1.00 54.06 87 ASP A CA 1
ATOM 713 C C . ASP A 1 87 ? 23.460 -12.920 -5.625 1.00 54.06 87 ASP A C 1
ATOM 715 O O . ASP A 1 87 ? 23.344 -13.322 -4.466 1.00 54.06 87 ASP A O 1
ATOM 719 N N . THR A 1 88 ? 22.576 -12.044 -6.108 1.00 57.34 88 THR A N 1
ATOM 720 C CA . THR A 1 88 ? 21.351 -11.664 -5.392 1.00 57.34 88 THR A CA 1
ATOM 721 C C . THR A 1 88 ? 20.233 -12.656 -5.697 1.00 57.34 88 THR A C 1
ATOM 723 O O . THR A 1 88 ? 19.408 -12.466 -6.585 1.00 57.34 88 THR A O 1
ATOM 726 N N . PHE A 1 89 ? 20.176 -13.740 -4.925 1.00 65.44 89 PHE A N 1
ATOM 727 C CA . PHE A 1 89 ? 19.075 -14.700 -4.982 1.00 65.44 89 PHE A CA 1
ATOM 728 C C . PHE A 1 89 ? 17.834 -14.126 -4.281 1.00 65.44 89 PHE A C 1
ATOM 730 O O . PHE A 1 89 ? 17.680 -14.301 -3.074 1.00 65.44 89 PHE A O 1
ATOM 737 N N . LEU A 1 90 ? 16.908 -13.466 -4.988 1.00 73.00 90 LEU A N 1
ATOM 738 C CA . LEU A 1 90 ? 15.675 -12.975 -4.341 1.00 73.00 90 LEU A CA 1
ATOM 739 C C . LEU A 1 90 ? 14.761 -14.112 -3.859 1.00 73.00 90 LEU A C 1
ATOM 741 O O . LEU A 1 90 ? 14.042 -13.957 -2.871 1.00 73.00 90 LEU A O 1
ATOM 745 N N . ARG A 1 91 ? 14.798 -15.270 -4.526 1.00 75.44 91 ARG A N 1
ATOM 746 C CA . ARG A 1 91 ? 13.945 -16.429 -4.224 1.00 75.44 91 ARG A CA 1
ATOM 747 C C . ARG A 1 91 ? 13.997 -16.892 -2.752 1.00 75.44 91 ARG A C 1
ATOM 749 O O . ARG A 1 91 ? 12.923 -17.018 -2.160 1.00 75.44 91 ARG A O 1
ATOM 756 N N . PRO A 1 92 ? 15.161 -17.163 -2.125 1.00 80.31 92 PRO A N 1
ATOM 757 C CA . PRO A 1 92 ? 15.217 -17.551 -0.712 1.00 80.31 92 PRO A CA 1
ATOM 758 C C . PRO A 1 92 ? 14.727 -16.449 0.237 1.00 80.31 92 PRO A C 1
ATOM 760 O O . PRO A 1 92 ? 13.991 -16.756 1.175 1.00 80.31 92 PRO A O 1
ATOM 763 N N . TYR A 1 93 ? 15.058 -15.178 -0.017 1.00 82.75 93 TYR A N 1
ATOM 764 C CA . TYR A 1 93 ? 14.589 -14.061 0.814 1.00 82.75 93 TYR A CA 1
ATOM 765 C C . TYR A 1 93 ? 13.073 -13.883 0.737 1.00 82.75 93 TYR A C 1
ATOM 767 O O . TYR A 1 93 ? 12.423 -13.707 1.764 1.00 82.75 93 TYR A O 1
ATOM 775 N N . PHE A 1 94 ? 12.493 -14.009 -0.456 1.00 85.75 94 PHE A N 1
ATOM 776 C CA . PHE A 1 94 ? 11.048 -13.945 -0.654 1.00 85.75 94 PHE A CA 1
ATOM 777 C C . PHE A 1 94 ? 10.316 -15.024 0.155 1.00 85.75 94 PHE A C 1
ATOM 779 O O . PHE A 1 94 ? 9.366 -14.728 0.881 1.00 85.75 94 PHE A O 1
ATOM 786 N N . TRP A 1 95 ? 10.800 -16.269 0.108 1.00 86.94 95 TRP A N 1
ATOM 787 C CA . TRP A 1 95 ? 10.227 -17.354 0.905 1.00 86.94 95 TRP A CA 1
ATOM 788 C C . TRP A 1 95 ? 10.447 -17.183 2.409 1.00 86.94 95 TRP A C 1
ATOM 790 O O . TRP A 1 95 ? 9.576 -17.578 3.184 1.00 86.94 95 TRP A O 1
ATOM 800 N N . ASN A 1 96 ? 11.562 -16.588 2.839 1.00 88.31 96 ASN A N 1
ATOM 801 C CA . ASN A 1 96 ? 11.781 -16.253 4.246 1.00 88.31 96 ASN A CA 1
ATOM 802 C C . ASN A 1 96 ? 10.754 -15.219 4.740 1.00 88.31 96 ASN A C 1
ATOM 804 O O . ASN A 1 96 ? 10.128 -15.417 5.781 1.00 88.31 96 ASN A O 1
ATOM 808 N N . SER A 1 97 ? 10.501 -14.175 3.947 1.00 89.06 97 SER A N 1
ATOM 809 C CA . SER A 1 97 ? 9.479 -13.169 4.247 1.00 89.06 97 SER A CA 1
ATOM 810 C C . SER A 1 97 ? 8.078 -13.774 4.297 1.00 89.06 97 SER A C 1
ATOM 812 O O . SER A 1 97 ? 7.343 -13.515 5.244 1.00 89.06 97 SER A O 1
ATOM 814 N N . ILE A 1 98 ? 7.712 -14.640 3.344 1.00 92.75 98 ILE A N 1
ATOM 815 C CA . ILE A 1 98 ? 6.414 -15.339 3.375 1.00 92.75 98 ILE A CA 1
ATOM 816 C C . ILE A 1 98 ? 6.277 -16.174 4.649 1.00 92.75 98 ILE A C 1
ATOM 818 O O . ILE A 1 98 ? 5.257 -16.089 5.333 1.00 92.75 98 ILE A O 1
ATOM 822 N N . LYS A 1 99 ? 7.307 -16.954 4.996 1.00 92.94 99 LYS A N 1
ATOM 823 C CA . LYS A 1 99 ? 7.303 -17.787 6.207 1.00 92.94 99 LYS A CA 1
ATOM 824 C C . LYS A 1 99 ? 7.176 -16.968 7.489 1.00 92.94 99 LYS A C 1
ATOM 826 O O . LYS A 1 99 ? 6.653 -17.493 8.462 1.00 92.94 99 LYS A O 1
ATOM 831 N N . MET A 1 100 ? 7.622 -15.714 7.498 1.00 93.69 100 MET A N 1
ATOM 832 C CA . MET A 1 100 ? 7.446 -14.802 8.628 1.00 93.69 100 MET A CA 1
ATOM 833 C C . MET A 1 100 ? 6.053 -14.152 8.635 1.00 93.69 100 MET A C 1
ATOM 835 O O . MET A 1 100 ? 5.378 -14.143 9.663 1.00 93.69 100 MET A O 1
ATOM 839 N N . VAL A 1 101 ? 5.608 -13.619 7.494 1.00 95.81 101 VAL A N 1
ATOM 840 C CA . VAL A 1 101 ? 4.368 -12.833 7.385 1.00 95.81 101 VAL A CA 1
ATOM 841 C C . VAL A 1 101 ? 3.131 -13.705 7.571 1.00 95.81 101 VAL A C 1
ATOM 843 O O . VAL A 1 101 ? 2.216 -13.302 8.282 1.00 95.81 101 VAL A O 1
ATOM 846 N N . VAL A 1 102 ? 3.090 -14.901 6.980 1.00 96.06 102 VAL A N 1
ATOM 847 C CA . VAL A 1 102 ? 1.913 -15.785 7.044 1.00 96.06 102 VAL A CA 1
ATOM 848 C C . VAL A 1 102 ? 1.506 -16.125 8.485 1.00 96.06 102 VAL A C 1
ATOM 850 O O . VAL A 1 102 ? 0.355 -15.854 8.840 1.00 96.06 102 VAL A O 1
ATOM 853 N N . PRO A 1 103 ? 2.389 -16.665 9.350 1.00 95.44 103 PRO A N 1
ATOM 854 C CA . PRO A 1 103 ? 2.015 -16.931 10.733 1.00 95.44 103 PRO A CA 1
ATOM 855 C C . PRO A 1 103 ? 1.737 -15.638 11.503 1.00 95.44 103 PRO A C 1
ATOM 857 O O . PRO A 1 103 ? 0.766 -15.590 12.254 1.00 95.44 103 PRO A O 1
ATOM 860 N N . ALA A 1 104 ? 2.520 -14.574 11.294 1.00 95.00 104 ALA A N 1
ATOM 861 C CA . ALA A 1 104 ? 2.310 -13.302 11.984 1.00 95.00 104 ALA A CA 1
ATOM 862 C C . ALA A 1 104 ? 0.912 -12.721 11.710 1.00 95.00 104 ALA A C 1
ATOM 864 O O . ALA A 1 104 ? 0.201 -12.352 12.645 1.00 95.00 104 ALA A O 1
ATOM 865 N N . VAL A 1 105 ? 0.486 -12.702 10.445 1.00 96.44 105 VAL A N 1
ATOM 866 C CA . VAL A 1 105 ? -0.842 -12.223 10.039 1.00 96.44 105 VAL A CA 1
ATOM 867 C C . VAL A 1 105 ? -1.939 -13.144 10.562 1.00 96.44 105 VAL A C 1
ATOM 869 O O . VAL A 1 105 ? -2.948 -12.644 11.059 1.00 96.44 105 VAL A O 1
ATOM 872 N N . PHE A 1 106 ? -1.748 -14.467 10.502 1.00 97.00 106 PHE A N 1
ATOM 873 C CA . PHE A 1 106 ? -2.722 -15.427 11.024 1.00 97.00 106 PHE A CA 1
ATOM 874 C C . PHE A 1 106 ? -2.978 -15.215 12.520 1.00 97.00 106 PHE A C 1
ATOM 876 O O . PHE A 1 106 ? -4.121 -14.998 12.921 1.00 97.00 106 PHE A O 1
ATOM 883 N N . PHE A 1 107 ? -1.923 -15.204 13.340 1.00 96.81 107 PHE A N 1
ATOM 884 C CA . PHE A 1 107 ? -2.063 -15.012 14.785 1.00 96.81 107 PHE A CA 1
ATOM 885 C C . PHE A 1 107 ? -2.573 -13.609 15.132 1.00 96.81 107 PHE A C 1
ATOM 887 O O . PHE A 1 107 ? -3.450 -13.478 15.985 1.00 96.81 107 PHE A O 1
ATOM 894 N N . SER A 1 108 ? -2.092 -12.569 14.442 1.00 95.00 108 SER A N 1
ATOM 895 C CA . SER A 1 108 ? -2.554 -11.192 14.651 1.00 95.00 108 SER A CA 1
ATOM 896 C C . SER A 1 108 ? -4.045 -11.034 14.341 1.00 95.00 108 SER A C 1
ATOM 898 O O . SER A 1 108 ? -4.793 -10.491 15.155 1.00 95.00 108 SER A O 1
ATOM 900 N N . THR A 1 109 ? -4.502 -11.580 13.213 1.00 95.81 109 THR A N 1
ATOM 901 C CA . THR A 1 109 ? -5.915 -11.526 12.819 1.00 95.81 109 THR A CA 1
ATOM 902 C C . THR A 1 109 ? -6.776 -12.357 13.762 1.00 95.81 109 THR A C 1
ATOM 904 O O . THR A 1 109 ? -7.848 -11.907 14.155 1.00 95.81 109 THR A O 1
ATOM 907 N N . PHE A 1 110 ? -6.310 -13.540 14.169 1.00 96.50 110 PHE A N 1
ATOM 908 C CA . PHE A 1 110 ? -7.042 -14.415 15.082 1.00 96.50 110 PHE A CA 1
ATOM 909 C C . PHE A 1 110 ? -7.272 -13.749 16.446 1.00 96.50 110 PHE A C 1
ATOM 911 O O . PHE A 1 110 ? -8.415 -13.617 16.887 1.00 96.50 110 PHE A O 1
ATOM 918 N N . ILE A 1 111 ? -6.207 -13.248 17.079 1.00 94.69 111 ILE A N 1
ATOM 919 C CA . ILE A 1 111 ? -6.292 -12.565 18.380 1.00 94.69 111 ILE A CA 1
ATOM 920 C C . ILE A 1 111 ? -7.091 -11.260 18.257 1.00 94.69 111 ILE A C 1
ATOM 922 O O . ILE A 1 111 ? -7.918 -10.954 19.123 1.00 94.69 111 ILE A O 1
ATOM 926 N N . GLY A 1 112 ? -6.888 -10.508 17.171 1.00 91.25 112 GLY A N 1
ATOM 927 C CA . GLY A 1 112 ? -7.624 -9.276 16.891 1.00 91.25 112 GLY A CA 1
ATOM 928 C C . GLY A 1 112 ? -9.127 -9.516 16.732 1.00 91.25 112 GLY A C 1
ATOM 929 O O . GLY A 1 112 ? -9.930 -8.825 17.358 1.00 91.25 112 GLY A O 1
ATOM 930 N N . ALA A 1 113 ? -9.516 -10.537 15.965 1.00 92.94 113 ALA A N 1
ATOM 931 C CA . ALA A 1 113 ? -10.913 -10.908 15.758 1.00 92.94 113 ALA A CA 1
ATOM 932 C C . ALA A 1 113 ? -11.579 -11.381 17.058 1.00 92.94 113 ALA A C 1
ATOM 934 O O . ALA A 1 113 ? -12.699 -10.962 17.356 1.00 92.94 113 ALA A O 1
ATOM 935 N N . MET A 1 114 ? -10.887 -12.192 17.866 1.00 91.69 114 MET A N 1
ATOM 936 C CA . MET A 1 114 ? -11.391 -12.624 19.174 1.00 91.69 114 MET A CA 1
ATOM 937 C C . MET A 1 114 ? -11.596 -11.441 20.125 1.00 91.6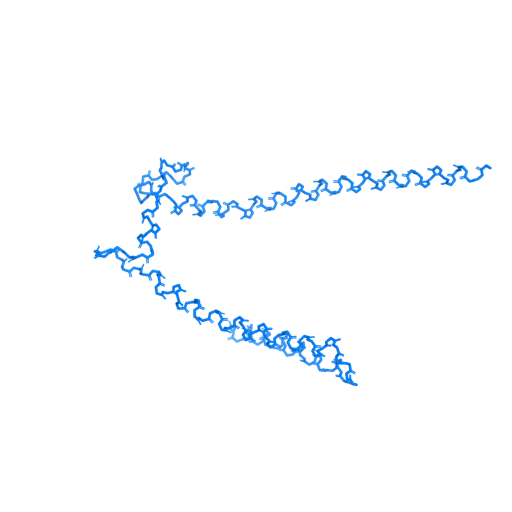9 114 MET A C 1
ATOM 939 O O . MET A 1 114 ? -12.665 -11.303 20.719 1.00 91.69 114 MET A O 1
ATOM 943 N N . THR A 1 115 ? -10.602 -10.558 20.239 1.00 86.56 115 THR A N 1
ATOM 944 C CA . THR A 1 115 ? -10.669 -9.382 21.122 1.00 86.56 115 THR A CA 1
ATOM 945 C C . THR A 1 115 ? -11.773 -8.422 20.673 1.00 86.56 115 THR A C 1
ATOM 947 O O . THR A 1 115 ? -12.573 -7.970 21.492 1.00 86.56 115 THR A O 1
ATOM 950 N N . GLY A 1 116 ? -11.887 -8.170 19.365 1.00 85.50 116 GLY A N 1
ATOM 951 C CA . GLY A 1 116 ? -12.966 -7.361 18.795 1.00 85.50 116 GLY A CA 1
ATOM 952 C C . GLY A 1 116 ? -14.355 -7.967 19.025 1.00 85.50 116 GLY A C 1
ATOM 953 O O . GLY A 1 116 ? -15.307 -7.244 19.330 1.00 85.50 116 GLY A O 1
ATOM 954 N N . TYR A 1 117 ? -14.485 -9.294 18.950 1.00 86.50 117 TYR A N 1
ATOM 955 C CA . TYR A 1 117 ? -15.742 -9.981 19.247 1.00 86.50 117 TYR A CA 1
ATOM 956 C C . TYR A 1 117 ? -16.148 -9.830 20.720 1.00 86.50 117 TYR A C 1
ATOM 958 O O . TYR A 1 117 ? -17.294 -9.482 21.012 1.00 86.50 117 TYR A O 1
ATOM 966 N N . VAL A 1 118 ? -15.205 -10.011 21.651 1.00 83.75 118 VAL A N 1
ATOM 967 C CA . VAL A 1 118 ? -15.452 -9.832 23.091 1.00 83.75 118 VAL A CA 1
ATOM 968 C C . VAL A 1 118 ? -15.883 -8.395 23.399 1.00 83.75 118 VAL A C 1
ATOM 970 O O . VAL A 1 118 ? -16.894 -8.199 24.069 1.00 83.75 118 VAL A O 1
ATOM 973 N N . LEU A 1 119 ? -15.187 -7.393 22.852 1.00 76.62 119 LEU A N 1
ATOM 974 C CA . LEU A 1 119 ? -15.498 -5.978 23.093 1.00 76.62 119 LEU A CA 1
ATOM 975 C C . LEU A 1 119 ? -16.862 -5.543 22.534 1.00 76.62 119 LEU A C 1
ATOM 977 O O . LEU A 1 119 ? -17.494 -4.644 23.084 1.00 76.62 119 LEU A O 1
ATOM 981 N N . THR A 1 120 ? -17.331 -6.157 21.444 1.00 78.81 120 THR A N 1
ATOM 982 C CA . THR A 1 120 ? -18.589 -5.757 20.786 1.00 78.81 120 THR A CA 1
ATOM 983 C C . THR A 1 120 ? -19.817 -6.507 21.294 1.00 78.81 120 THR A C 1
ATOM 985 O O . THR A 1 120 ? -20.914 -5.945 21.291 1.00 78.81 120 THR A O 1
ATOM 988 N N . LYS A 1 121 ? -19.672 -7.769 21.718 1.00 70.50 121 LYS A N 1
ATOM 989 C CA . LYS A 1 121 ? -20.803 -8.604 22.161 1.00 70.50 121 LYS A CA 1
ATOM 990 C C . LYS A 1 121 ? -20.919 -8.748 23.677 1.00 70.50 121 LYS A C 1
ATOM 992 O O . LYS A 1 121 ? -22.012 -9.052 24.153 1.00 70.50 121 LYS A O 1
ATOM 997 N N . TRP A 1 122 ? -19.855 -8.512 24.442 1.00 68.06 122 TRP A N 1
ATOM 998 C CA . TRP A 1 122 ? -19.850 -8.712 25.892 1.00 68.06 122 TRP A CA 1
ATOM 999 C C . TRP A 1 122 ? -19.859 -7.374 26.641 1.00 68.06 122 TRP A C 1
ATOM 1001 O O . TRP A 1 122 ? -18.824 -6.755 26.868 1.00 68.06 122 TRP A O 1
ATOM 1011 N N . ARG A 1 123 ? -21.053 -6.921 27.051 1.00 62.06 123 ARG A N 1
ATOM 1012 C CA . ARG A 1 123 ? -21.215 -5.735 27.910 1.00 62.06 123 ARG A CA 1
ATOM 1013 C C . ARG A 1 123 ? -21.152 -6.130 29.380 1.00 62.06 123 ARG A C 1
ATOM 1015 O O . ARG A 1 123 ? -22.175 -6.413 30.002 1.00 62.06 123 ARG A O 1
ATOM 1022 N N . PHE A 1 124 ? -19.943 -6.191 29.930 1.00 67.81 124 PHE A N 1
ATOM 1023 C CA . PHE A 1 124 ? -19.750 -6.320 31.375 1.00 67.81 124 PHE A CA 1
ATOM 1024 C C . PHE A 1 124 ? -19.846 -4.944 32.051 1.00 67.81 124 PHE A C 1
ATOM 1026 O O . PHE A 1 124 ? -19.622 -3.920 31.415 1.00 67.81 124 PHE A O 1
ATOM 1033 N N . LYS A 1 125 ? -20.141 -4.902 33.358 1.00 61.19 125 LYS A N 1
ATOM 1034 C CA . LYS A 1 125 ? -20.349 -3.661 34.145 1.00 61.19 125 LYS A CA 1
ATOM 1035 C C . LYS A 1 125 ? -19.125 -2.714 34.246 1.00 61.19 125 LYS A C 1
ATOM 1037 O O . LYS A 1 125 ? -19.184 -1.745 34.992 1.00 61.19 125 LYS A O 1
ATOM 1042 N N . GLY A 1 126 ? -18.033 -2.976 33.525 1.00 74.56 126 GLY A N 1
ATOM 1043 C CA . GLY A 1 126 ? -16.813 -2.161 33.485 1.00 74.56 126 GLY A CA 1
ATOM 1044 C C . GLY A 1 126 ? -16.151 -2.099 32.100 1.00 74.56 126 GLY A C 1
ATOM 1045 O O . GLY A 1 126 ? -14.957 -1.807 32.019 1.00 74.56 126 GLY A O 1
ATOM 1046 N N . ASP A 1 127 ? -16.890 -2.396 31.025 1.00 74.12 127 ASP A N 1
ATOM 1047 C CA . ASP A 1 127 ? -16.389 -2.409 29.638 1.00 74.12 127 ASP A CA 1
ATOM 1048 C C . ASP A 1 127 ? -15.749 -1.077 29.223 1.00 74.12 127 ASP A C 1
ATOM 1050 O O . ASP A 1 127 ? -14.677 -1.050 28.612 1.00 74.12 127 ASP A O 1
ATOM 1054 N N . GLN A 1 128 ? -16.342 0.029 29.662 1.00 75.75 128 GLN A N 1
ATOM 1055 C CA . GLN A 1 128 ? -15.857 1.378 29.410 1.00 75.75 128 GLN A CA 1
ATOM 1056 C C . GLN A 1 128 ? -14.495 1.668 30.066 1.00 75.75 128 GLN A C 1
ATOM 1058 O O . GLN A 1 128 ? -13.670 2.357 29.466 1.00 75.75 128 GLN A O 1
ATOM 1063 N N . LEU A 1 129 ? -14.220 1.126 31.261 1.00 81.31 129 LEU A N 1
ATOM 1064 C CA . LEU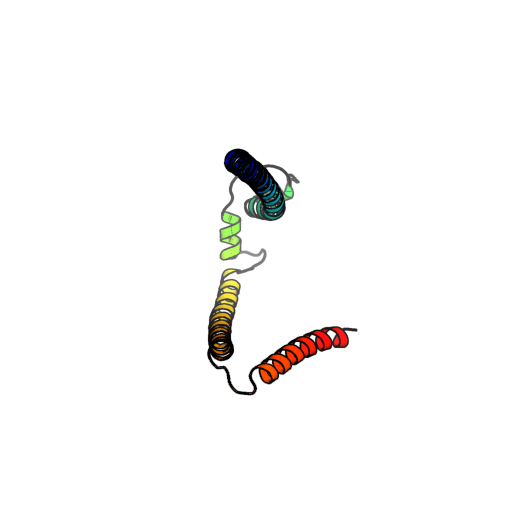 A 1 129 ? -12.922 1.298 31.930 1.00 81.31 129 LEU A CA 1
ATOM 1065 C C . LEU A 1 129 ? -11.825 0.483 31.239 1.00 81.31 129 LEU A C 1
ATOM 1067 O O . LEU A 1 129 ? -10.736 1.005 31.010 1.00 81.31 129 LEU A O 1
ATOM 1071 N N . GLY A 1 130 ? -12.112 -0.766 30.853 1.00 80.44 130 GLY A N 1
ATOM 1072 C CA . GLY A 1 130 ? -11.157 -1.605 30.121 1.00 80.44 130 GLY A CA 1
ATOM 1073 C C . GLY A 1 130 ? -10.778 -1.008 28.762 1.00 80.44 130 GLY A C 1
ATOM 1074 O O . GLY A 1 130 ? -9.601 -0.960 28.406 1.00 80.44 130 GLY A O 1
ATOM 1075 N N . PHE A 1 131 ? -11.764 -0.475 28.038 1.00 80.56 131 PHE A N 1
ATOM 1076 C CA . PHE A 1 131 ? -11.532 0.215 26.770 1.00 80.56 131 PHE A CA 1
ATOM 1077 C C . PHE A 1 131 ? -10.698 1.496 26.938 1.00 80.56 131 PHE A C 1
ATOM 1079 O O . PHE A 1 131 ? -9.771 1.740 26.164 1.00 80.56 131 PHE A O 1
ATOM 1086 N N . LEU A 1 132 ? -10.974 2.293 27.974 1.00 85.75 132 LEU A N 1
ATOM 1087 C CA . LEU A 1 132 ? -10.228 3.520 28.258 1.00 85.75 132 LEU A CA 1
ATOM 1088 C C . LEU A 1 132 ? -8.764 3.231 28.629 1.00 85.75 132 LEU A C 1
ATOM 1090 O O . LEU A 1 132 ? -7.864 3.891 28.114 1.00 85.75 132 LEU A O 1
ATOM 1094 N N . VAL A 1 133 ? -8.512 2.210 29.454 1.00 88.25 133 VAL A N 1
ATOM 1095 C CA . VAL A 1 133 ? -7.147 1.770 29.795 1.00 88.25 133 VAL A CA 1
ATOM 1096 C C . VAL A 1 133 ? -6.391 1.288 28.554 1.00 88.25 133 VAL A C 1
ATOM 1098 O O . VAL A 1 133 ? -5.225 1.641 28.385 1.00 88.25 133 VAL A O 1
ATOM 1101 N N . PHE A 1 134 ? -7.045 0.547 27.653 1.00 86.06 134 PHE A N 1
ATOM 1102 C CA . PHE A 1 134 ? -6.439 0.109 26.391 1.00 86.06 134 PHE A CA 1
ATOM 1103 C C . PHE A 1 134 ? -6.013 1.290 25.507 1.00 86.06 134 PHE A C 1
ATOM 1105 O O . PHE A 1 134 ? -4.889 1.313 25.006 1.00 86.06 134 PHE A O 1
ATOM 1112 N N . ILE A 1 135 ? -6.871 2.306 25.366 1.00 87.06 135 ILE A N 1
ATOM 1113 C CA . ILE A 1 135 ? -6.538 3.524 24.615 1.00 87.06 135 ILE A CA 1
ATOM 1114 C C . ILE A 1 135 ? -5.359 4.259 25.260 1.00 87.06 135 ILE A C 1
ATOM 1116 O O . ILE A 1 135 ? -4.410 4.618 24.562 1.00 87.06 135 ILE A O 1
ATOM 1120 N N . ILE A 1 136 ? -5.386 4.459 26.582 1.00 90.81 136 ILE A N 1
ATOM 1121 C CA . ILE A 1 136 ? -4.293 5.123 27.310 1.00 90.81 136 ILE A CA 1
ATOM 1122 C C . ILE A 1 136 ? -2.975 4.371 27.101 1.00 90.81 136 ILE A C 1
ATOM 1124 O O . ILE A 1 136 ? -1.941 4.996 26.874 1.00 90.81 136 ILE A O 1
ATOM 1128 N N . TRP A 1 137 ? -3.012 3.039 27.113 1.00 89.00 137 TRP A N 1
ATOM 1129 C CA . TRP A 1 137 ? -1.841 2.208 26.860 1.00 89.00 137 TRP A CA 1
ATOM 1130 C C . TRP A 1 137 ? -1.283 2.386 25.438 1.00 89.00 137 TRP A C 1
ATOM 1132 O O . TRP A 1 137 ? -0.079 2.592 25.284 1.00 89.00 137 TRP A O 1
ATOM 1142 N N . MET A 1 138 ? -2.139 2.410 24.406 1.00 88.25 138 MET A N 1
ATOM 1143 C CA . MET A 1 138 ? -1.702 2.682 23.025 1.00 88.25 138 MET A CA 1
ATOM 1144 C C . MET A 1 138 ? -1.037 4.059 22.887 1.00 88.25 138 MET A C 1
ATOM 1146 O O . MET A 1 138 ? -0.000 4.187 22.231 1.00 88.25 138 MET A O 1
ATOM 1150 N N . PHE A 1 139 ? -1.600 5.087 23.529 1.00 87.69 139 PHE A N 1
ATOM 1151 C CA . PHE A 1 139 ? -1.007 6.426 23.537 1.00 87.69 139 PHE A CA 1
ATOM 1152 C C . PHE A 1 139 ? 0.320 6.478 24.302 1.00 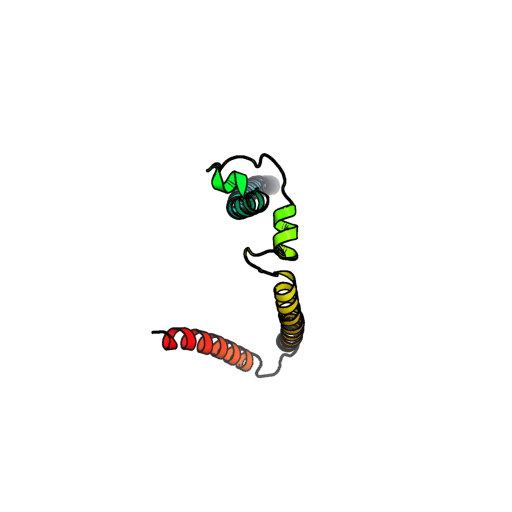87.69 139 PHE A C 1
ATOM 1154 O O . PHE A 1 139 ? 1.257 7.137 23.849 1.00 87.69 139 PHE A O 1
ATOM 1161 N N . TYR A 1 140 ? 0.431 5.763 25.423 1.00 89.31 140 TYR A N 1
ATOM 1162 C CA . TYR A 1 140 ? 1.658 5.699 26.216 1.00 89.31 140 TYR A CA 1
ATOM 1163 C C . TYR A 1 140 ? 2.835 5.135 25.406 1.00 89.31 140 TYR A C 1
ATOM 1165 O O . TYR A 1 140 ? 3.901 5.750 25.368 1.00 89.31 140 TYR A O 1
ATOM 1173 N N . THR A 1 141 ? 2.633 4.026 24.685 1.00 84.94 141 THR A N 1
ATOM 1174 C CA . THR A 1 141 ? 3.675 3.430 23.828 1.00 84.94 141 THR A CA 1
ATOM 1175 C C . THR A 1 141 ? 4.085 4.344 22.674 1.00 84.94 141 THR A C 1
ATOM 1177 O O . THR A 1 141 ? 5.263 4.404 22.314 1.00 84.94 141 THR A O 1
ATOM 1180 N N . PHE A 1 142 ? 3.142 5.071 22.076 1.00 79.56 142 PHE A N 1
ATOM 1181 C CA . PHE A 1 142 ? 3.479 6.029 21.024 1.00 79.56 142 PHE A CA 1
ATOM 1182 C C . PHE A 1 142 ? 4.324 7.186 21.575 1.00 79.56 142 PHE A C 1
ATOM 1184 O O . PHE A 1 142 ? 5.360 7.525 21.004 1.00 79.56 142 PHE A O 1
ATOM 1191 N N . SER A 1 143 ? 3.933 7.732 22.730 1.00 76.88 143 SER A N 1
ATOM 1192 C CA . SER A 1 143 ? 4.670 8.812 23.386 1.00 76.88 143 SER A CA 1
ATOM 1193 C C . SER A 1 143 ? 6.082 8.391 23.802 1.00 76.88 143 SER A C 1
ATOM 1195 O O . SER A 1 143 ? 7.009 9.184 23.663 1.00 76.88 143 SER A O 1
ATOM 1197 N N . SER A 1 144 ? 6.278 7.161 24.289 1.00 74.62 144 SER A N 1
ATOM 1198 C CA . SER A 1 144 ? 7.594 6.705 24.756 1.00 74.62 144 SER A CA 1
ATOM 1199 C C . SER A 1 144 ? 8.614 6.533 23.625 1.00 74.62 144 SER A C 1
ATOM 1201 O O . SER A 1 144 ? 9.790 6.824 23.824 1.00 74.62 144 SER A O 1
ATOM 1203 N N . ASN A 1 145 ? 8.182 6.094 22.436 1.00 70.50 145 ASN A N 1
ATOM 1204 C CA . ASN A 1 145 ? 9.072 5.932 21.276 1.00 70.50 145 ASN A CA 1
ATOM 1205 C C . ASN A 1 145 ? 9.576 7.272 20.711 1.00 70.50 145 ASN A C 1
ATOM 1207 O O . ASN A 1 145 ? 10.637 7.320 20.090 1.00 70.50 145 ASN A O 1
ATOM 1211 N N . ILE A 1 146 ? 8.825 8.355 20.928 1.00 70.06 146 ILE A N 1
ATOM 1212 C CA . ILE A 1 146 ? 9.216 9.706 20.508 1.00 70.06 146 ILE A CA 1
ATOM 1213 C C . ILE A 1 146 ? 10.232 10.299 21.492 1.00 70.06 146 ILE A C 1
ATOM 1215 O O . ILE A 1 146 ? 11.204 10.908 21.059 1.00 70.06 146 ILE A O 1
ATOM 1219 N N . THR A 1 147 ? 10.062 10.079 22.799 1.00 63.78 147 THR A N 1
ATOM 1220 C CA . THR A 1 147 ? 10.970 10.628 23.821 1.00 63.78 147 THR A CA 1
ATOM 1221 C C . THR A 1 147 ? 12.290 9.855 23.955 1.00 63.78 147 THR A C 1
ATOM 1223 O O . THR A 1 147 ? 13.252 10.413 24.463 1.00 63.78 147 THR A O 1
ATOM 1226 N N . SER A 1 148 ? 12.386 8.592 23.512 1.00 62.03 148 SER A N 1
ATOM 1227 C CA . SER A 1 148 ? 13.639 7.815 23.614 1.00 62.03 148 SER A CA 1
ATOM 1228 C C . SER A 1 148 ? 14.640 8.047 22.473 1.00 62.03 148 SER A C 1
ATOM 1230 O O . SER A 1 148 ? 15.736 7.496 22.525 1.00 62.03 148 SER A O 1
ATOM 1232 N N . ASN A 1 149 ? 14.257 8.781 21.423 1.00 59.19 149 ASN A N 1
ATOM 1233 C CA . ASN A 1 149 ? 15.100 9.083 20.256 1.00 59.19 149 ASN A CA 1
ATOM 1234 C C . ASN A 1 149 ? 15.425 10.588 20.139 1.00 59.19 149 ASN A C 1
ATOM 1236 O O . ASN A 1 149 ? 15.811 11.045 19.062 1.00 59.19 149 ASN A O 1
ATOM 1240 N N . GLY A 1 150 ? 15.237 11.349 21.223 1.00 51.84 150 GLY A N 1
ATOM 1241 C CA . GLY A 1 150 ? 15.555 12.775 21.340 1.00 51.84 150 GLY A CA 1
ATOM 1242 C C . GLY A 1 150 ? 16.474 13.063 22.515 1.00 51.84 150 GLY A C 1
ATOM 1243 O O . GLY A 1 150 ? 16.527 12.221 23.439 1.00 51.84 150 GLY A O 1
#

Radius of gyration: 29.02 Å; chains: 1; bounding box: 86×44×62 Å